Protein AF-A0A7C6NH25-F1 (afdb_monomer_lite)

Structure (mmCIF, N/CA/C/O backbone):
data_AF-A0A7C6NH25-F1
#
_entry.id   AF-A0A7C6NH25-F1
#
loop_
_atom_site.group_PDB
_atom_site.id
_atom_site.type_symbol
_atom_site.label_atom_id
_atom_site.label_alt_id
_atom_site.label_comp_id
_atom_site.label_asym_id
_atom_site.label_entity_id
_atom_site.label_seq_id
_atom_site.pdbx_PDB_ins_code
_atom_site.Cartn_x
_atom_site.Cartn_y
_atom_site.Cartn_z
_atom_site.occupancy
_atom_site.B_iso_or_equiv
_atom_site.auth_seq_id
_atom_site.auth_comp_id
_atom_site.auth_asym_id
_atom_site.auth_atom_id
_atom_site.pdbx_PDB_model_num
ATOM 1 N N . MET A 1 1 ? -0.010 -1.562 -20.011 1.00 76.19 1 MET A N 1
ATOM 2 C CA . MET A 1 1 ? 1.114 -0.784 -19.451 1.00 76.19 1 MET A CA 1
ATOM 3 C C . MET A 1 1 ? 0.718 0.679 -19.427 1.00 76.19 1 MET A C 1
ATOM 5 O O . MET A 1 1 ? 0.215 1.159 -20.435 1.00 76.19 1 MET A O 1
ATOM 9 N N . VAL A 1 2 ? 0.879 1.328 -18.278 1.00 87.38 2 VAL A N 1
ATOM 10 C CA . VAL A 1 2 ? 0.570 2.749 -18.049 1.00 87.38 2 VAL A CA 1
ATOM 11 C C . VAL A 1 2 ? 1.857 3.536 -18.292 1.00 87.38 2 VAL A C 1
ATOM 13 O O . VAL A 1 2 ? 2.915 3.102 -17.837 1.00 87.38 2 VAL A O 1
ATOM 16 N N . LYS A 1 3 ? 1.800 4.637 -19.041 1.00 88.38 3 LYS A N 1
ATOM 17 C CA . LYS A 1 3 ? 2.961 5.484 -19.352 1.00 88.38 3 LYS A CA 1
ATOM 18 C C . LYS A 1 3 ? 2.964 6.748 -18.492 1.00 88.38 3 LYS A C 1
ATOM 20 O O . LYS A 1 3 ? 2.015 7.038 -17.769 1.00 88.38 3 LYS A O 1
ATOM 25 N N . ALA A 1 4 ? 4.052 7.513 -18.566 1.00 89.94 4 ALA A N 1
ATOM 26 C CA . ALA A 1 4 ? 4.134 8.809 -17.902 1.00 89.94 4 ALA A CA 1
ATOM 27 C C . ALA A 1 4 ? 2.942 9.701 -18.297 1.00 89.94 4 ALA A C 1
ATOM 29 O O . ALA A 1 4 ? 2.614 9.806 -19.477 1.00 89.94 4 ALA A O 1
ATOM 30 N N . CYS A 1 5 ? 2.332 10.341 -17.296 1.00 90.25 5 CYS A N 1
ATOM 31 C CA . CYS A 1 5 ? 1.131 11.178 -17.407 1.00 90.25 5 CYS A CA 1
ATOM 32 C C . CYS A 1 5 ? -0.187 10.453 -17.740 1.00 90.25 5 CYS A C 1
ATOM 34 O O . CYS A 1 5 ? -1.221 11.122 -17.795 1.00 90.25 5 CYS A O 1
ATOM 36 N N . ASP A 1 6 ? -0.197 9.126 -17.895 1.00 94.94 6 ASP A N 1
ATOM 37 C CA . ASP A 1 6 ? -1.450 8.370 -17.933 1.00 94.94 6 ASP A CA 1
ATOM 38 C C . ASP A 1 6 ? -2.076 8.315 -16.529 1.00 94.94 6 ASP A C 1
ATOM 40 O O . ASP A 1 6 ? -1.379 8.294 -15.510 1.00 94.94 6 ASP A O 1
ATOM 44 N N . SER A 1 7 ? -3.406 8.257 -16.470 1.00 93.19 7 SER A N 1
ATOM 45 C CA . SER A 1 7 ? -4.154 8.065 -15.227 1.00 93.19 7 SER A CA 1
ATOM 46 C C . SER A 1 7 ? -4.894 6.731 -15.231 1.00 93.19 7 SER A C 1
ATOM 48 O O . SER A 1 7 ? -5.365 6.249 -16.262 1.00 93.19 7 SER A O 1
ATOM 50 N N . VAL A 1 8 ? -4.999 6.127 -14.049 1.00 94.12 8 VAL A N 1
ATOM 51 C CA . VAL A 1 8 ? -5.761 4.899 -13.811 1.00 94.12 8 VAL A CA 1
ATOM 52 C C . VAL A 1 8 ? -6.742 5.165 -12.681 1.00 94.12 8 VAL A C 1
ATOM 54 O O . VAL A 1 8 ? -6.393 5.798 -11.688 1.00 94.12 8 VAL A O 1
ATOM 57 N N . CYS A 1 9 ? -7.974 4.688 -12.837 1.00 93.81 9 CYS A N 1
ATOM 58 C CA . CYS A 1 9 ? -9.006 4.770 -11.812 1.00 93.81 9 CYS A CA 1
ATOM 59 C C . CYS A 1 9 ? -9.304 3.366 -11.279 1.00 93.81 9 CYS A C 1
ATOM 61 O O . CYS A 1 9 ? -9.604 2.463 -12.063 1.00 93.81 9 CYS A O 1
ATOM 63 N N . TRP A 1 10 ? -9.257 3.199 -9.957 1.00 94.06 10 TRP A N 1
ATOM 64 C CA . TRP A 1 10 ? -9.645 1.964 -9.279 1.00 94.06 10 TRP A CA 1
ATOM 65 C C . TRP A 1 10 ? -10.892 2.195 -8.426 1.00 94.06 10 TRP A C 1
ATOM 67 O O . TRP A 1 10 ? -10.823 2.900 -7.417 1.00 94.06 10 TRP A O 1
ATOM 77 N N . PRO A 1 11 ? -12.047 1.626 -8.818 1.00 93.69 11 PRO A N 1
ATOM 78 C CA . PRO A 1 11 ? -13.268 1.725 -8.032 1.00 93.69 11 PRO A CA 1
ATOM 79 C C . PRO A 1 11 ? -13.126 1.061 -6.658 1.00 93.69 11 PRO A C 1
ATOM 81 O O . PRO A 1 11 ? -12.474 0.023 -6.518 1.00 93.69 11 PRO A O 1
ATOM 84 N N . GLN A 1 12 ? -13.804 1.613 -5.651 1.00 91.38 12 GLN A N 1
ATOM 85 C CA . GLN A 1 12 ? -13.908 0.988 -4.333 1.00 91.38 12 GLN A CA 1
ATOM 86 C C . GLN A 1 12 ? -14.452 -0.446 -4.447 1.00 91.38 12 GLN A C 1
ATOM 88 O O . GLN A 1 12 ? -15.392 -0.706 -5.196 1.00 91.38 12 GLN A O 1
ATOM 93 N N . GLY A 1 13 ? -13.855 -1.377 -3.699 1.00 90.19 13 GLY A N 1
ATOM 94 C CA . GLY A 1 13 ? -14.243 -2.791 -3.701 1.00 90.19 13 GLY A CA 1
ATOM 95 C C . GLY A 1 13 ? -13.662 -3.614 -4.855 1.00 90.19 13 GLY A C 1
ATOM 96 O O . GLY A 1 13 ? -13.830 -4.830 -4.864 1.00 90.19 13 GLY A O 1
ATOM 97 N N . SER A 1 14 ? -12.952 -2.992 -5.803 1.00 92.19 14 SER A N 1
ATOM 98 C CA . SER A 1 14 ? -12.163 -3.728 -6.795 1.00 92.19 14 SER A CA 1
ATOM 99 C C . SER A 1 14 ? -10.811 -4.146 -6.216 1.00 92.19 14 SER A C 1
ATOM 101 O O . SER A 1 14 ? -10.182 -3.379 -5.485 1.00 92.19 14 SER A O 1
ATOM 103 N N . VAL A 1 15 ? -10.341 -5.349 -6.557 1.00 93.00 15 VAL A N 1
ATOM 104 C CA . VAL A 1 15 ? -8.964 -5.762 -6.257 1.00 93.00 15 VAL A CA 1
ATOM 105 C C . VAL A 1 15 ? -8.029 -5.044 -7.222 1.00 93.00 15 VAL A C 1
ATOM 107 O O . VAL A 1 15 ? -8.210 -5.125 -8.437 1.00 93.00 15 VAL A O 1
ATOM 110 N N . HIS A 1 16 ? -7.042 -4.330 -6.689 1.00 91.69 16 HIS A N 1
ATOM 111 C CA . HIS A 1 16 ? -6.094 -3.566 -7.488 1.00 91.69 16 HIS A CA 1
ATOM 112 C C . HIS A 1 16 ? -4.710 -3.513 -6.840 1.00 91.69 16 HIS A C 1
ATOM 114 O O . HIS A 1 16 ? -4.556 -3.645 -5.628 1.00 91.69 16 HIS A O 1
ATOM 120 N N . GLY A 1 17 ? -3.703 -3.309 -7.682 1.00 90.31 17 GLY A N 1
ATOM 121 C CA . GLY A 1 17 ? -2.303 -3.174 -7.312 1.00 90.31 17 GLY A CA 1
ATOM 122 C C . GLY A 1 17 ? -1.491 -2.750 -8.532 1.00 90.31 17 GLY A C 1
ATOM 123 O O . GLY A 1 17 ? -1.951 -2.867 -9.669 1.00 90.31 17 GLY A O 1
ATOM 124 N N . TYR A 1 18 ? -0.291 -2.231 -8.301 1.00 90.00 18 TYR A N 1
ATOM 125 C CA . TYR A 1 18 ? 0.633 -1.874 -9.370 1.00 90.00 18 TYR A CA 1
ATOM 126 C C . TYR A 1 18 ? 2.063 -2.185 -8.958 1.00 90.00 18 TYR A C 1
ATOM 128 O O . TYR A 1 18 ? 2.399 -2.188 -7.774 1.00 90.00 18 TYR A O 1
ATOM 136 N N . LYS A 1 19 ? 2.906 -2.403 -9.965 1.00 88.19 19 LYS A N 1
ATOM 137 C CA . LYS A 1 19 ? 4.355 -2.444 -9.821 1.00 88.19 19 LYS A CA 1
ATOM 138 C C . LYS A 1 19 ? 4.985 -1.457 -10.792 1.00 88.19 19 LYS A C 1
ATOM 140 O O . LYS A 1 19 ? 4.437 -1.199 -11.864 1.00 88.19 19 LYS A O 1
ATOM 145 N N . VAL A 1 20 ? 6.120 -0.895 -10.400 1.00 88.81 20 VAL A N 1
ATOM 146 C CA . VAL A 1 20 ? 6.971 -0.129 -11.313 1.00 88.81 20 VAL A CA 1
ATOM 147 C C . VAL A 1 20 ? 7.757 -1.139 -12.148 1.00 88.81 20 VAL A C 1
ATOM 149 O O . VAL A 1 20 ? 8.330 -2.064 -11.579 1.00 88.81 20 VAL A O 1
ATOM 152 N N . ALA A 1 21 ? 7.736 -0.997 -13.476 1.00 84.69 21 ALA A N 1
ATOM 153 C CA . ALA A 1 21 ? 8.485 -1.875 -14.376 1.00 84.69 21 ALA A CA 1
ATOM 154 C C . ALA A 1 21 ? 9.998 -1.721 -14.149 1.00 84.69 21 ALA A C 1
ATOM 156 O O . ALA A 1 21 ? 10.483 -0.611 -13.916 1.00 84.69 21 ALA A O 1
ATOM 157 N N . GLU A 1 22 ? 10.731 -2.834 -14.198 1.00 78.38 22 GLU A N 1
ATOM 158 C CA . GLU A 1 22 ? 12.141 -2.896 -13.787 1.00 78.38 22 GLU A CA 1
ATOM 159 C C . GLU A 1 22 ? 13.066 -2.019 -14.650 1.00 78.38 22 GLU A C 1
ATOM 161 O O . GLU A 1 22 ? 14.066 -1.494 -14.158 1.00 78.38 22 GLU A O 1
ATOM 166 N N . ASP A 1 23 ? 12.717 -1.807 -15.920 1.00 81.50 23 ASP A N 1
ATOM 167 C CA . ASP A 1 23 ? 13.512 -1.085 -16.919 1.00 81.50 23 ASP A CA 1
ATOM 168 C C . ASP A 1 23 ? 13.332 0.445 -16.893 1.00 81.50 23 ASP A C 1
ATOM 170 O O . ASP A 1 23 ? 14.092 1.172 -17.536 1.00 81.50 23 ASP A O 1
ATOM 174 N N . VAL A 1 24 ? 12.357 0.957 -16.135 1.00 74.38 24 VAL A N 1
ATOM 175 C CA . VAL A 1 24 ? 11.984 2.386 -16.130 1.00 74.38 24 VAL A CA 1
ATOM 176 C C . VAL A 1 24 ? 12.819 3.214 -15.138 1.00 74.38 24 VAL A C 1
ATOM 178 O O . VAL A 1 24 ? 12.847 4.444 -15.218 1.00 74.38 24 VAL A O 1
ATOM 181 N N . GLY A 1 25 ? 13.556 2.567 -14.228 1.00 81.38 25 GLY A N 1
ATOM 182 C CA . GLY A 1 25 ? 14.252 3.252 -13.135 1.00 81.38 25 GLY A CA 1
ATOM 183 C C . GLY A 1 25 ? 13.273 3.869 -12.119 1.00 81.38 25 GLY A C 1
ATOM 184 O O . GLY A 1 25 ? 12.112 3.461 -12.049 1.00 81.38 25 GLY A O 1
ATOM 185 N N . PRO A 1 26 ? 13.707 4.832 -11.282 1.00 86.75 26 PRO A N 1
ATOM 186 C CA . PRO A 1 26 ? 12.833 5.450 -10.286 1.00 86.75 26 PRO A CA 1
ATOM 187 C C . PRO A 1 26 ? 11.615 6.128 -10.933 1.00 86.75 26 PRO A C 1
ATOM 189 O O . PRO A 1 26 ? 11.762 7.080 -11.698 1.00 86.75 26 PRO A O 1
ATOM 192 N N . ALA A 1 27 ? 10.410 5.671 -10.586 1.00 89.50 27 ALA A N 1
ATOM 193 C CA . ALA A 1 27 ? 9.154 6.252 -11.050 1.00 89.50 27 ALA A CA 1
ATOM 194 C C . ALA A 1 27 ? 8.458 7.048 -9.938 1.00 89.50 27 ALA A C 1
ATOM 196 O O . ALA A 1 27 ? 8.537 6.706 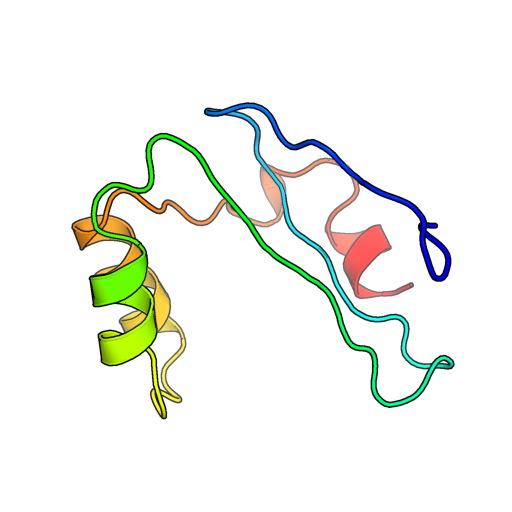-8.757 1.00 89.50 27 ALA A O 1
ATOM 197 N N . GLN A 1 28 ? 7.741 8.103 -10.327 1.00 89.75 28 GLN A N 1
ATOM 198 C CA . GLN A 1 28 ? 6.885 8.882 -9.435 1.00 89.75 28 GLN A CA 1
ATOM 199 C C . GLN A 1 28 ? 5.434 8.780 -9.899 1.00 89.75 28 GLN A C 1
ATOM 201 O O . GLN A 1 28 ? 5.150 8.848 -11.093 1.00 89.75 28 GLN A O 1
ATOM 206 N N . ALA A 1 29 ? 4.517 8.648 -8.944 1.00 90.56 29 ALA A N 1
ATOM 207 C CA . ALA A 1 29 ? 3.083 8.619 -9.193 1.00 90.56 29 ALA A CA 1
ATOM 208 C C . ALA A 1 29 ? 2.356 9.493 -8.168 1.00 90.56 29 ALA A C 1
ATOM 210 O O . ALA A 1 29 ? 2.786 9.616 -7.020 1.00 90.56 29 ALA A O 1
ATOM 211 N N . LEU A 1 30 ? 1.239 10.086 -8.590 1.00 92.50 30 LEU A N 1
ATOM 212 C CA . LEU A 1 30 ? 0.291 10.730 -7.690 1.00 92.50 30 LEU A CA 1
ATOM 213 C C . LEU A 1 30 ? -0.803 9.724 -7.343 1.00 92.50 30 LEU A C 1
ATOM 215 O O . LEU A 1 30 ? -1.454 9.182 -8.233 1.00 92.50 30 LEU A O 1
ATOM 219 N N . PHE A 1 31 ? -1.019 9.508 -6.051 1.00 90.31 31 PHE A N 1
ATOM 220 C CA . PHE A 1 31 ? -2.075 8.645 -5.543 1.00 90.31 31 PHE A CA 1
ATOM 221 C C . PHE A 1 31 ? -3.083 9.479 -4.750 1.00 90.31 31 PHE A C 1
ATOM 223 O O . PHE A 1 31 ? -2.705 10.207 -3.830 1.00 90.31 31 PHE A O 1
ATOM 230 N N . TRP A 1 32 ? -4.362 9.382 -5.112 1.00 92.19 32 TRP A N 1
ATOM 231 C CA . TRP A 1 32 ? -5.464 10.041 -4.414 1.00 92.19 32 TRP A CA 1
ATOM 232 C C . TRP A 1 32 ? -6.665 9.102 -4.302 1.00 92.19 32 TRP A C 1
ATOM 234 O O . TRP A 1 32 ? -6.897 8.264 -5.171 1.00 92.19 32 TRP A O 1
ATOM 244 N N . VAL A 1 33 ? -7.448 9.269 -3.237 1.00 92.06 33 VAL A N 1
ATOM 245 C CA . VAL A 1 33 ? -8.646 8.467 -2.956 1.00 92.06 33 VAL A CA 1
ATOM 246 C C . VAL A 1 33 ? -9.734 9.334 -2.327 1.00 92.06 33 VAL A C 1
ATOM 248 O O . VAL A 1 33 ? -9.439 10.331 -1.667 1.00 92.06 33 VAL A O 1
ATOM 251 N N . SER A 1 34 ? -10.997 8.952 -2.514 1.00 91.81 34 SER A N 1
ATOM 252 C CA . SER A 1 34 ? -12.139 9.543 -1.812 1.00 91.81 34 SER A CA 1
ATOM 253 C C . SER A 1 34 ? -13.276 8.516 -1.692 1.00 91.81 34 SER A C 1
ATOM 255 O O . SER A 1 34 ? -13.608 7.902 -2.708 1.00 91.81 34 SER A O 1
ATOM 257 N N . PRO A 1 35 ? -13.892 8.335 -0.506 1.00 92.38 35 PRO A N 1
ATOM 258 C CA . PRO A 1 35 ? -13.459 8.858 0.794 1.00 92.38 35 PRO A CA 1
ATOM 259 C C . PRO A 1 35 ? -12.136 8.211 1.247 1.00 92.38 35 PRO A C 1
ATOM 261 O O . PRO A 1 35 ? -11.871 7.054 0.942 1.00 92.38 35 PRO A O 1
ATOM 264 N N . ALA A 1 36 ? -11.290 8.956 1.967 1.00 91.00 36 ALA A N 1
ATOM 265 C CA . ALA A 1 36 ? -9.942 8.491 2.322 1.00 91.00 36 ALA A CA 1
ATOM 266 C C . ALA A 1 36 ? -9.874 7.590 3.570 1.00 91.00 36 ALA A C 1
ATOM 268 O O . ALA A 1 36 ? -8.886 6.879 3.742 1.00 91.00 36 ALA A O 1
ATOM 269 N N . GLY A 1 37 ? -10.891 7.627 4.441 1.00 92.44 37 GLY A N 1
ATOM 270 C CA . GLY A 1 37 ? -10.909 6.861 5.693 1.00 92.44 37 GLY A CA 1
ATOM 271 C C . GLY A 1 37 ? -9.628 7.041 6.521 1.00 92.44 37 GLY A C 1
ATOM 272 O O . GLY A 1 37 ? -9.096 8.147 6.630 1.00 92.44 37 GLY A O 1
ATOM 273 N N . GLU A 1 38 ? -9.100 5.935 7.049 1.00 94.69 38 GLU A N 1
ATOM 274 C CA . GLU A 1 38 ? -7.890 5.890 7.885 1.00 94.69 38 GLU A CA 1
ATOM 275 C C . GLU A 1 38 ? -6.581 5.721 7.090 1.00 94.69 38 GLU A C 1
ATOM 277 O O . GLU A 1 38 ? -5.526 5.429 7.660 1.00 94.69 38 GLU A O 1
ATOM 282 N N . LEU A 1 39 ? -6.597 5.920 5.768 1.00 93.75 39 LEU A N 1
ATOM 283 C CA . LEU A 1 39 ? -5.443 5.607 4.919 1.00 93.75 39 LEU A CA 1
ATOM 284 C C . LEU A 1 39 ? -4.196 6.444 5.259 1.00 93.75 39 LEU A C 1
ATOM 286 O O . LEU A 1 39 ? -3.068 5.961 5.183 1.00 93.75 3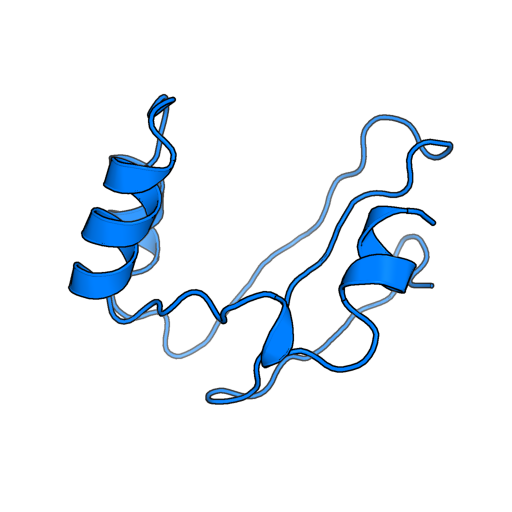9 LEU A O 1
ATOM 290 N N . SER A 1 40 ? -4.388 7.691 5.704 1.00 93.88 40 SER A N 1
ATOM 291 C CA . SER A 1 40 ? -3.275 8.534 6.164 1.00 93.88 40 SER A CA 1
ATOM 292 C C . SER A 1 40 ? -2.640 8.031 7.467 1.00 93.88 40 SER A C 1
ATOM 294 O O . SER A 1 40 ? -1.429 8.171 7.650 1.00 93.88 40 SER A O 1
ATOM 296 N N . THR A 1 41 ? -3.438 7.433 8.358 1.00 96.19 41 THR A N 1
ATOM 297 C CA . THR A 1 41 ? -2.969 6.780 9.586 1.00 96.19 41 THR A CA 1
ATOM 298 C C . THR A 1 41 ? -2.167 5.539 9.216 1.00 96.19 41 THR A C 1
ATOM 300 O O . THR A 1 41 ? -1.023 5.412 9.653 1.00 96.19 41 THR A O 1
ATOM 303 N N . LEU A 1 42 ? -2.708 4.700 8.323 1.00 96.50 42 LEU A N 1
ATOM 304 C CA . LEU A 1 42 ? -2.031 3.498 7.837 1.00 96.50 42 LEU A CA 1
ATOM 305 C C . LEU A 1 42 ? -0.644 3.823 7.267 1.00 96.50 42 LEU A C 1
ATOM 307 O O . LEU A 1 42 ? 0.337 3.209 7.671 1.00 96.50 42 LEU A O 1
ATOM 311 N N . PHE A 1 43 ? -0.519 4.825 6.390 1.00 94.88 43 PHE A N 1
ATOM 312 C CA . PHE A 1 43 ? 0.787 5.171 5.812 1.00 94.88 43 PHE A CA 1
ATOM 313 C C . PHE A 1 43 ? 1.827 5.611 6.850 1.00 94.88 43 PHE A C 1
ATOM 315 O O . PHE A 1 43 ? 3.013 5.330 6.675 1.00 94.88 43 PHE A O 1
ATOM 322 N N . LYS A 1 44 ? 1.410 6.277 7.934 1.00 96.56 44 LYS A N 1
ATOM 323 C CA . LYS A 1 44 ? 2.319 6.634 9.036 1.00 96.56 44 LYS A CA 1
ATOM 324 C C . LYS A 1 44 ? 2.762 5.400 9.816 1.00 96.56 44 LYS A C 1
ATOM 326 O O . LYS A 1 44 ? 3.928 5.317 10.182 1.00 96.56 44 LYS A O 1
ATOM 331 N N . GLU A 1 45 ? 1.850 4.461 10.056 1.00 96.56 45 GLU A N 1
ATOM 332 C CA . GLU A 1 45 ? 2.125 3.223 10.792 1.00 96.56 45 GLU A CA 1
ATOM 333 C C . GLU A 1 45 ? 3.025 2.273 9.997 1.00 96.56 45 GLU A C 1
ATOM 335 O O . GLU A 1 45 ? 3.961 1.717 10.556 1.00 96.56 45 GLU A O 1
ATOM 340 N N . LEU A 1 46 ? 2.797 2.136 8.686 1.00 97.38 46 LEU A N 1
ATOM 341 C CA . LEU A 1 46 ? 3.598 1.271 7.815 1.00 97.38 46 LEU A CA 1
ATOM 342 C C . LEU A 1 46 ? 5.018 1.799 7.565 1.00 97.38 46 LEU A C 1
ATOM 344 O O . LEU A 1 46 ? 5.880 1.057 7.089 1.00 97.38 46 LEU A O 1
ATOM 348 N N . HIS A 1 47 ? 5.283 3.074 7.858 1.00 96.19 47 HIS A N 1
ATOM 349 C CA . HIS A 1 47 ? 6.584 3.679 7.610 1.00 96.19 47 HIS A CA 1
ATOM 350 C C . HIS A 1 47 ? 7.701 2.930 8.360 1.00 96.19 47 HIS A C 1
ATOM 352 O O . HIS A 1 47 ? 7.670 2.787 9.578 1.00 96.19 47 HIS A O 1
ATOM 358 N N . ASN A 1 48 ? 8.721 2.483 7.620 1.00 96.25 48 ASN A N 1
ATOM 359 C CA . ASN A 1 48 ? 9.863 1.690 8.102 1.00 96.25 48 ASN A CA 1
ATOM 360 C C . ASN A 1 48 ? 9.545 0.288 8.655 1.00 96.25 48 ASN A C 1
ATOM 362 O O . ASN A 1 48 ? 10.458 -0.369 9.166 1.00 96.25 48 ASN A O 1
ATOM 366 N N . ILE A 1 49 ? 8.316 -0.216 8.516 1.00 97.38 49 ILE A N 1
ATOM 367 C CA . ILE A 1 49 ? 8.024 -1.621 8.820 1.00 97.38 49 ILE A CA 1
ATOM 368 C C . ILE A 1 49 ? 8.656 -2.510 7.746 1.00 97.38 49 ILE A C 1
ATOM 370 O O . ILE A 1 49 ? 8.518 -2.262 6.550 1.00 97.38 49 ILE A O 1
ATOM 374 N N . LYS A 1 50 ? 9.368 -3.551 8.187 1.00 96.75 50 LYS A N 1
ATOM 375 C CA . LYS A 1 50 ? 10.029 -4.529 7.305 1.00 96.75 50 LYS A CA 1
ATOM 376 C C . LYS A 1 50 ? 9.384 -5.908 7.322 1.00 96.75 50 LYS A C 1
ATOM 378 O O . LYS A 1 50 ? 9.655 -6.690 6.421 1.00 96.75 50 LYS A O 1
ATOM 383 N N . ASP A 1 51 ? 8.592 -6.213 8.347 1.00 97.50 51 ASP A N 1
ATOM 384 C CA . ASP A 1 51 ? 7.913 -7.499 8.480 1.00 97.50 51 ASP A CA 1
ATOM 385 C C . ASP A 1 51 ? 6.618 -7.500 7.649 1.00 97.50 51 ASP A C 1
ATOM 387 O O . ASP A 1 51 ? 5.685 -6.764 7.989 1.00 97.50 51 ASP A O 1
ATOM 391 N N . PRO A 1 52 ? 6.521 -8.314 6.580 1.00 95.75 52 PRO A N 1
ATOM 392 C CA . PRO A 1 52 ? 5.316 -8.381 5.761 1.00 95.75 52 PRO A CA 1
ATOM 393 C C . PRO A 1 52 ? 4.078 -8.832 6.543 1.00 95.75 52 PRO A C 1
ATOM 395 O O . PRO A 1 52 ? 2.976 -8.368 6.249 1.00 95.75 52 PRO A O 1
ATOM 398 N N . ALA A 1 53 ? 4.235 -9.697 7.552 1.00 96.75 53 ALA A N 1
ATOM 399 C CA . ALA A 1 53 ? 3.103 -10.165 8.350 1.00 96.75 53 ALA A CA 1
ATOM 400 C C . ALA A 1 53 ? 2.474 -9.012 9.147 1.00 96.75 53 ALA A C 1
ATOM 402 O O . ALA A 1 53 ? 1.249 -8.888 9.213 1.00 96.75 53 ALA A O 1
ATOM 403 N N . GLU A 1 54 ? 3.309 -8.120 9.681 1.00 97.56 54 GLU A N 1
ATOM 404 C CA . GLU A 1 54 ? 2.856 -6.927 10.393 1.00 97.56 54 GLU A CA 1
ATOM 405 C C . GLU A 1 54 ? 2.192 -5.909 9.457 1.00 97.56 54 GLU A C 1
ATOM 407 O O . GLU A 1 54 ? 1.161 -5.332 9.810 1.00 97.56 54 GLU A O 1
ATOM 412 N N . VAL A 1 55 ? 2.712 -5.739 8.235 1.00 97.56 55 VAL A N 1
ATOM 413 C CA . VAL A 1 55 ? 2.077 -4.894 7.205 1.00 97.56 55 VAL A CA 1
ATOM 414 C C . VAL A 1 55 ? 0.656 -5.374 6.908 1.00 97.56 55 VAL A C 1
ATOM 416 O O . VAL A 1 55 ? -0.275 -4.564 6.893 1.00 97.56 55 VAL A O 1
ATOM 419 N N . VAL A 1 56 ? 0.469 -6.684 6.709 1.00 96.50 56 VAL A N 1
ATOM 420 C CA . VAL A 1 56 ? -0.851 -7.278 6.443 1.00 96.50 56 VAL A CA 1
ATOM 421 C C . VAL A 1 56 ? -1.787 -7.076 7.636 1.00 96.50 56 VAL A C 1
ATOM 423 O O . VAL A 1 56 ? -2.923 -6.631 7.456 1.00 96.50 56 VAL A O 1
ATOM 426 N N . ARG A 1 57 ? -1.305 -7.331 8.860 1.00 97.19 57 ARG A N 1
ATOM 427 C CA . ARG A 1 57 ? -2.097 -7.183 10.091 1.00 97.19 57 ARG A CA 1
ATOM 428 C C . ARG A 1 57 ? -2.570 -5.743 10.310 1.00 97.19 57 ARG A C 1
ATOM 430 O O . ARG A 1 57 ? -3.746 -5.532 10.602 1.00 97.19 57 ARG A O 1
ATOM 437 N N . LEU A 1 58 ? -1.678 -4.757 10.183 1.00 97.69 58 LEU A N 1
ATOM 438 C CA . LEU A 1 58 ? -2.016 -3.338 10.358 1.00 97.69 58 LEU A CA 1
ATOM 439 C C . LEU A 1 58 ? -2.967 -2.841 9.269 1.00 97.69 58 LEU A C 1
ATOM 441 O O . LEU A 1 58 ? -3.918 -2.126 9.572 1.00 97.69 58 LEU A O 1
ATOM 445 N N . SER A 1 59 ? -2.757 -3.268 8.022 1.00 97.06 59 SER A N 1
ATOM 446 C CA . SER A 1 59 ? -3.627 -2.903 6.898 1.00 97.06 59 SER A CA 1
ATOM 447 C C . SER A 1 59 ? -5.071 -3.350 7.132 1.00 97.06 59 SER A C 1
ATOM 449 O O . SER A 1 59 ? -5.992 -2.554 6.948 1.00 97.06 59 SER A O 1
ATOM 451 N N . GLN A 1 60 ? -5.271 -4.566 7.651 1.00 97.00 60 GLN A N 1
ATOM 452 C CA . GLN A 1 60 ? -6.605 -5.097 7.945 1.00 97.00 60 GLN A CA 1
ATOM 453 C C . GLN A 1 60 ? -7.354 -4.278 9.011 1.00 97.00 60 GLN A C 1
ATOM 455 O O . GLN A 1 60 ? -8.567 -4.114 8.920 1.00 97.00 60 GLN A O 1
ATOM 460 N N . VAL A 1 61 ? -6.646 -3.728 10.005 1.00 97.12 61 VAL A N 1
ATOM 461 C CA . VAL A 1 61 ? -7.230 -2.847 11.041 1.00 97.12 61 VAL A CA 1
ATOM 462 C C . VAL A 1 61 ? -7.680 -1.494 10.463 1.00 97.12 61 VAL A C 1
ATOM 464 O O . VAL A 1 61 ? -8.460 -0.783 11.094 1.00 97.12 61 VAL A O 1
ATOM 467 N N . ARG A 1 62 ? -7.197 -1.129 9.269 1.00 96.25 62 ARG A N 1
ATOM 468 C CA . ARG A 1 62 ? -7.467 0.140 8.574 1.00 96.25 62 ARG A CA 1
ATOM 469 C C . ARG A 1 62 ? -8.289 -0.057 7.291 1.00 96.25 62 ARG A C 1
ATOM 471 O O . ARG A 1 62 ? -8.149 0.723 6.354 1.00 96.25 62 ARG A O 1
ATOM 478 N N . ASP A 1 63 ? -9.116 -1.103 7.251 1.00 93.69 63 ASP A N 1
ATOM 479 C CA . ASP A 1 63 ? -10.016 -1.456 6.141 1.00 93.69 63 ASP A CA 1
ATOM 480 C C . ASP A 1 63 ? -9.320 -1.797 4.805 1.00 93.69 63 ASP A C 1
ATOM 482 O O . ASP A 1 63 ? -9.944 -1.754 3.741 1.00 93.69 63 ASP A O 1
ATOM 486 N N . ILE A 1 64 ? -8.036 -2.174 4.838 1.00 94.44 64 ILE A N 1
ATOM 487 C CA . ILE A 1 64 ? -7.276 -2.625 3.665 1.00 94.44 64 ILE A CA 1
ATOM 488 C C . ILE A 1 64 ? -7.009 -4.130 3.758 1.00 94.44 64 ILE A C 1
ATOM 490 O O . ILE A 1 64 ? -6.312 -4.609 4.650 1.00 94.44 64 ILE A O 1
ATOM 494 N N . PHE A 1 65 ? -7.529 -4.879 2.787 1.00 95.06 65 PHE A N 1
ATOM 495 C CA . PHE A 1 65 ? -7.424 -6.336 2.729 1.00 95.06 65 PHE A CA 1
ATOM 496 C C . PHE A 1 65 ? -6.570 -6.746 1.530 1.00 95.06 65 PHE A C 1
ATOM 498 O O . PHE A 1 65 ? -6.933 -6.480 0.385 1.00 95.06 65 PHE A O 1
ATOM 505 N N . PHE A 1 66 ? -5.440 -7.404 1.784 1.00 94.81 66 PHE A N 1
ATOM 506 C CA . PHE A 1 66 ? -4.626 -7.977 0.716 1.00 94.81 66 PHE A CA 1
ATOM 507 C C . PHE A 1 66 ? -5.307 -9.221 0.143 1.00 94.81 66 PHE A C 1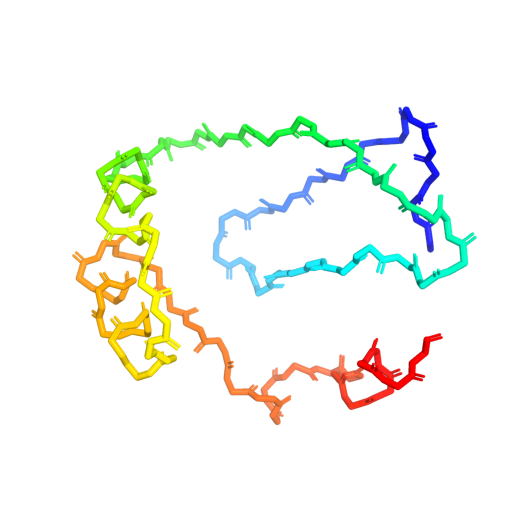
ATOM 509 O O . PHE A 1 66 ? -5.702 -10.121 0.886 1.00 94.81 66 PHE A O 1
ATOM 516 N N . ALA A 1 67 ? -5.428 -9.269 -1.182 1.00 93.38 67 ALA A N 1
ATOM 517 C CA . ALA A 1 67 ? -5.851 -10.473 -1.880 1.00 93.38 67 ALA A CA 1
ATOM 518 C C . ALA A 1 67 ? -4.738 -11.527 -1.833 1.00 93.38 67 ALA A C 1
ATOM 520 O O . ALA A 1 67 ? -3.551 -11.194 -1.889 1.00 93.38 67 ALA A O 1
ATOM 521 N N . GLN A 1 68 ? -5.127 -12.796 -1.762 1.00 91.44 68 GLN A N 1
ATOM 522 C CA . GLN A 1 68 ? -4.199 -13.897 -1.995 1.00 91.44 68 GLN A CA 1
ATOM 523 C C . GLN A 1 68 ? -3.851 -13.959 -3.491 1.00 91.44 68 GLN A C 1
ATOM 525 O O . GLN A 1 68 ? -4.730 -13.684 -4.316 1.00 91.44 68 GLN A O 1
ATOM 530 N N . PRO A 1 69 ? -2.613 -14.331 -3.861 1.00 91.06 69 PRO A N 1
ATOM 531 C 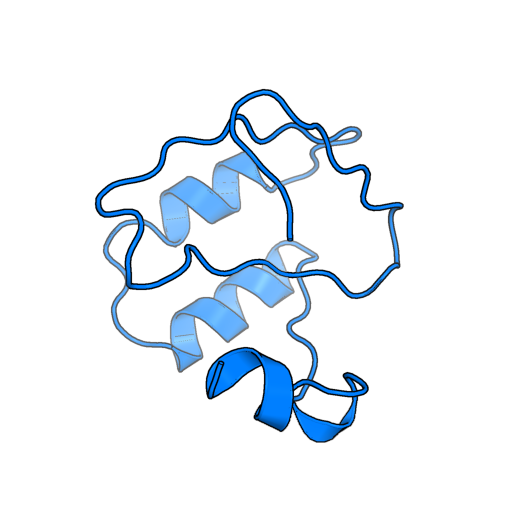CA . PRO A 1 69 ? -2.190 -14.468 -5.257 1.00 91.06 69 PRO A CA 1
ATOM 532 C C . PRO A 1 69 ? -3.181 -15.242 -6.135 1.00 91.06 69 PRO A C 1
ATOM 534 O O . PRO A 1 69 ? -3.511 -14.816 -7.238 1.00 91.06 69 PRO A O 1
ATOM 537 N N . GLU A 1 70 ? -3.737 -16.336 -5.615 1.00 92.56 70 GLU A N 1
ATOM 538 C CA . GLU A 1 70 ? -4.651 -17.227 -6.337 1.00 92.56 70 GLU A CA 1
ATOM 539 C C . GLU A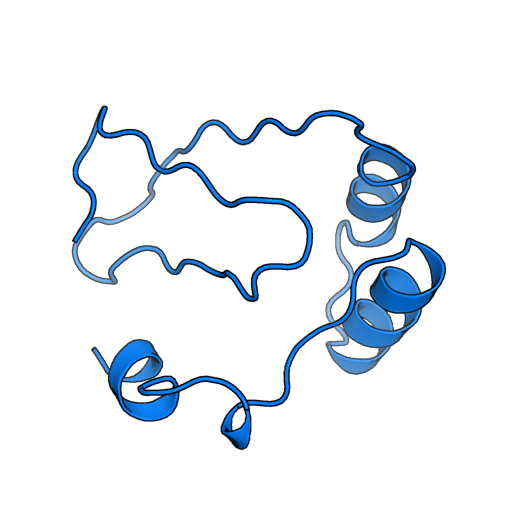 1 70 ? -6.024 -16.592 -6.606 1.00 92.56 70 GLU A C 1
ATOM 541 O O . GLU A 1 70 ? -6.777 -17.065 -7.455 1.00 92.56 70 GLU A O 1
ATOM 546 N N . GLN A 1 71 ? -6.369 -15.521 -5.885 1.00 90.25 71 GLN A N 1
ATOM 547 C CA . GLN A 1 71 ? -7.622 -14.782 -6.062 1.00 90.25 71 GLN A CA 1
ATOM 548 C C . GLN A 1 71 ? -7.525 -13.727 -7.169 1.00 90.25 71 GLN A C 1
ATOM 550 O O . GLN A 1 71 ? -8.544 -13.142 -7.542 1.00 90.25 71 GLN A O 1
ATOM 555 N N . VAL A 1 72 ? -6.321 -13.464 -7.683 1.00 90.19 72 VAL A N 1
ATOM 556 C CA . VAL A 1 72 ? -6.058 -12.414 -8.665 1.00 90.19 72 VAL A CA 1
ATOM 557 C C . VAL A 1 72 ? -5.693 -13.058 -10.007 1.00 90.19 72 VAL A C 1
ATOM 559 O O . VAL A 1 72 ? -4.599 -13.604 -10.154 1.00 90.19 72 VAL A O 1
ATOM 562 N N . PRO A 1 73 ? -6.587 -13.006 -11.014 1.00 90.31 73 PRO A N 1
ATOM 563 C CA . PRO A 1 73 ? -6.293 -13.545 -12.336 1.00 90.31 73 PRO A CA 1
ATOM 564 C C . PRO A 1 73 ? -5.031 -12.914 -12.931 1.00 90.31 73 PRO A C 1
ATOM 566 O O . PRO A 1 73 ? -4.924 -11.690 -13.000 1.00 90.31 73 PRO A O 1
ATOM 569 N N . GLY A 1 74 ? -4.094 -13.747 -13.383 1.00 88.19 74 GLY A N 1
ATOM 570 C CA . GLY A 1 74 ? -2.858 -13.278 -14.008 1.00 88.19 74 GLY A CA 1
ATOM 571 C C . GLY A 1 74 ? -1.790 -12.773 -13.029 1.00 88.19 74 GLY A C 1
ATOM 572 O O . GLY A 1 74 ? -0.861 -12.097 -13.464 1.00 88.19 74 GLY A O 1
ATOM 573 N N . PHE A 1 75 ? -1.931 -13.001 -11.715 1.00 90.06 75 PHE A N 1
ATOM 574 C CA . PHE A 1 75 ? -1.000 -12.460 -10.718 1.00 90.06 75 PHE A CA 1
ATOM 575 C C . P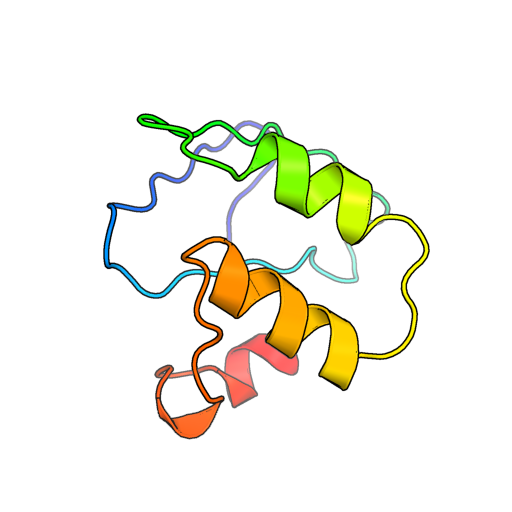HE A 1 75 ? 0.429 -12.970 -10.893 1.00 90.06 75 PHE A C 1
ATOM 577 O O . PHE A 1 75 ? 1.360 -12.168 -10.874 1.00 90.06 75 PHE A O 1
ATOM 584 N N . PHE A 1 76 ? 0.608 -14.281 -11.066 1.00 89.69 76 PHE A N 1
ATOM 585 C CA . PHE A 1 76 ? 1.936 -14.884 -11.185 1.00 89.69 76 PHE A CA 1
ATOM 586 C C . PHE A 1 76 ? 2.644 -14.409 -12.460 1.00 89.69 76 PHE A C 1
ATOM 588 O O . PHE A 1 76 ? 3.801 -14.004 -12.415 1.00 89.69 76 PHE A O 1
ATOM 595 N N . GLU A 1 77 ? 1.908 -14.305 -13.564 1.00 88.50 77 GLU A N 1
ATOM 596 C CA . GLU A 1 77 ? 2.392 -13.727 -14.815 1.00 88.50 77 GLU A CA 1
ATOM 597 C C . GLU A 1 77 ? 2.744 -12.241 -14.645 1.00 88.50 77 GLU A C 1
ATOM 599 O O . GLU A 1 77 ? 3.748 -11.763 -15.170 1.00 88.50 77 GLU A O 1
ATOM 604 N N . ALA A 1 78 ? 1.935 -11.497 -13.884 1.00 81.62 78 ALA A N 1
ATOM 605 C CA . ALA A 1 78 ? 2.148 -10.077 -13.648 1.00 81.62 78 ALA A CA 1
ATOM 606 C C . ALA A 1 78 ? 3.346 -9.785 -12.742 1.00 81.62 78 ALA A C 1
ATOM 608 O O . ALA A 1 78 ? 3.919 -8.709 -12.882 1.00 81.62 78 ALA A O 1
ATOM 609 N N . ILE A 1 79 ? 3.741 -10.671 -11.820 1.00 82.25 79 ILE A N 1
ATOM 610 C CA . ILE A 1 79 ? 4.932 -10.457 -10.977 1.00 82.25 79 ILE A CA 1
ATOM 611 C C . ILE A 1 79 ? 6.233 -10.851 -11.684 1.00 82.25 79 ILE A C 1
ATOM 613 O O . ILE A 1 79 ? 7.248 -10.219 -11.411 1.00 82.25 79 ILE A O 1
ATOM 617 N N . GLU A 1 80 ? 6.188 -11.791 -12.629 1.00 80.06 80 GLU A N 1
ATOM 618 C CA . GLU A 1 80 ? 7.351 -12.238 -13.415 1.00 80.06 80 GLU A CA 1
ATOM 619 C C . GLU A 1 80 ? 7.712 -11.310 -14.592 1.00 80.06 80 GLU A C 1
ATOM 621 O O . GLU A 1 80 ? 8.833 -11.377 -15.089 1.00 80.06 80 GLU A O 1
ATOM 626 N N . ALA A 1 81 ? 6.772 -10.467 -15.041 1.00 66.44 81 ALA A N 1
ATOM 627 C CA . ALA A 1 81 ? 6.908 -9.603 -16.227 1.00 66.44 81 ALA A CA 1
ATOM 628 C C . ALA A 1 81 ? 7.752 -8.331 -16.040 1.00 66.44 81 ALA A C 1
ATOM 630 O O . ALA A 1 81 ? 8.475 -7.961 -16.984 1.00 66.44 81 ALA A O 1
#

pLDDT: mean 91.34, std 5.8, range [66.44, 97.69]

Foldseek 3Di:
DADPPGDDDDDPPDDDDDDDDPPPPDDDDDDDDPPCQCVVVLVVVCPPDDDVVVNQVSCVVRVHHDDDQVVDPCSVVRVVD

Radius of gyration: 14.18 Å; chains: 1; bounding box: 28×28×30 Å

Sequence (81 aa):
MVKACDSVCWPQGSVHGYKVAEDVGPAQALFWVSPAGELSTLFKELHNIKDPAEVVRLSQVRDIFFAQPEQVPGFFEAIEA

Secondary structure (DSSP, 8-state):
-PPTT------TTS-------GGG-S-------SS-TTHHHHHHHHTT---HHHHHHHHHHTT--PPPGGGSTTHHHHHH-

=== Feature glossary ===
Reading guide. The protein is described through the following features:

Foldseek 3Di. A 3Di character summarizes, for each residue, the relative orientation of the Cα frame of its nearest spatial neighbor. Because it encodes fold topology rather than chemistry, 3Di alignments detect remote structural similarity that sequence alignment misses.

Contact-map, Ramachandran, and PAE plots. Plot images: a contact map (which residues are close in 3D, as an N×N binary image), a Ramachandran scatter (backbone torsion angles, revealing secondary-structure composition at a glance), and — for AlphaFold structures — a PAE heatmap (pairwise prediction confidence).

Radius of gyration, Cα contacts, bounding box. Radius of gyration (Rg) is the root-mean-square distance of Cα atoms from their centroid — a single number for overall size and compactness. A globular domain of N residues has Rg ≈ 2.2·N^0.38 Å; an extended or disordered chain has a much larger Rg. The Cα contact count is the number of residue pairs whose Cα atoms are within 8 Å and are more than four positions apart in sequence — a standard proxy for tertiary packing density. The bounding box is the smallest axis-aligned box enclosing all Cα atoms.

Secondary structure (8-state, DSSP). Eight-state secondary structure (DSSP): H is the canonical α-helix, G the tighter 3₁₀-helix, I the wider π-helix; E/B are β-structure, T and S are turns and bends, and '-' is everything else. DSSP derives these from the pattern of main-chain N–H···O=C hydrogen bonds, not from the sequence.

B-factor. B-factor (Debye–Waller factor) reflects atomic displacement in the crystal lattice. It is an experimental observable (units Å²), not a prediction; low values mean the atom is pinned down, high values mean it moves or is heterogeneous across the crystal.

pLDDT. pLDDT is the predicted lDDT-Cα score: AlphaFold's confidence that the local environment of each residue (all inter-atomic distances within 15 Å) is correctly placed. It is a per-residue number between 0 and 100, with higher meaning more reliable.

Nearest PDB structures. Nearest PDB neighbors are the top structural matches found by Foldseek when searching this structure against the entire Protein Data Bank. Each hit reports a TM-score (0 to 1; >0.5 almost always implies the same fold) and an E-value. These are *structural* homologs — they may share no detectable sequence similarity.

Solvent-accessible surface area. Accessible surface area quantifies burial. A residue with SASA near zero is packed into the hydrophobic core; one with SASA >100 Å² sits on the surface. Computed here via the Shrake–Rupley numerical algorithm with a 1.4 Å probe.

Rendered structure images. Structure images are PyMOL renders from six orthogonal camera directions. Cartoon representation draws helices as coils and strands as arrows; sticks shows the backbone as bonds; surface shows the solvent-excluded envelope. Rainbow coloring maps sequence position to hue (blue→red, N→C); chain coloring assigns a distinct color per polypeptide.

Backbone torsions (φ/ψ). φ (phi) and ψ (psi) are the two rotatable backbone dihedrals per residue: φ is the C(i-1)–N–Cα–C torsion, ψ is the N–Cα–C–N(i+1) torsion, both in degrees on (−180°, 180°]. α-helical residues cluster near (−60°, −45°); β-strand residues near (−120°, +130°). A Ramachandran plot is simply a scatter of (φ, ψ) for every residue.

Predicted aligned error. Predicted Aligned Error (PAE) is an AlphaFold confidence matrix: entry (i, j) is the expected error in the position of residue j, in ångströms, when the prediction is superimposed on the true structure at residue i. Low PAE within a block of residues means that block is internally rigid and well-predicted; high PAE between two blocks means their relative placement is uncertain even if each block individually is confident.

mmCIF coordinates. Structure coordinates are given as an mmCIF _atom_site loop: one row per atom with element, residue name, chain id, sequence number, and x/y/z position in Å. Only the four main-chain atoms per residue are included here; side chains are omitted to keep the record compact.

InterPro / GO / CATH / organism. Database cross-references. InterPro integrates a dozen domain/family signature databases into unified entries with residue-range hits. GO terms attach function/process/location labels with evidence codes. CATH codes position the fold in a four-level structural taxonomy. Organism is the NCBI-taxonomy species name.

Secondary structure (3-state, P-SEA). SS3 is a coarse helix/strand/coil call (letters a/b/c) made by the P-SEA algorithm from inter-Cα distances and dihedrals. It is less detailed than DSSP but needs only Cα positions.

Sequence. Sequence gives the chain of amino acids in standard one-letter code (A=alanine, C=cysteine, …, Y=tyrosine), read N→C. It is the only feature that is directly encoded by the gene; all structural features are derived from the folded form of this sequence.